Protein AF-A0A822ER79-F1 (afdb_monomer)

Nearest PDB structures (foldseek):
  4xwx-assembly1_A  TM=9.322E-01  e=1.563E-04  Homo sapiens
  2l1c-assembly1_A  TM=7.716E-01  e=2.458E-04  Homo sapiens
  3d8e-assembly1_A  TM=8.694E-01  e=4.654E-03  Homo sapiens
  3d8e-assembly3_C  TM=8.691E-01  e=9.709E-03  Homo sapiens
  4wj7-assembly4_D  TM=7.281E-01  e=6.277E-02  Homo sapiens

Structure (mmCIF, N/CA/C/O backbone):
data_AF-A0A822ER79-F1
#
_entry.id   AF-A0A822ER79-F1
#
loop_
_atom_site.group_PDB
_atom_site.id
_atom_site.type_symbol
_atom_site.label_atom_id
_atom_site.label_alt_id
_atom_site.label_comp_id
_atom_site.label_asym_id
_atom_site.label_entity_id
_atom_site.label_seq_id
_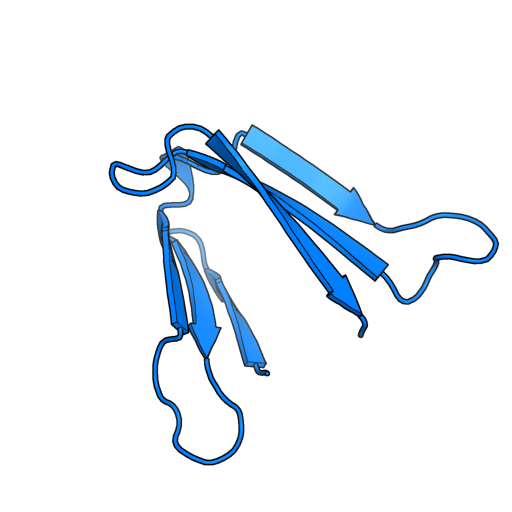atom_site.pdbx_PDB_ins_code
_atom_site.Cartn_x
_atom_site.Cartn_y
_atom_site.Cartn_z
_atom_site.occupancy
_atom_site.B_iso_or_equiv
_atom_site.auth_seq_id
_atom_site.auth_comp_id
_atom_site.auth_asym_id
_atom_site.auth_atom_id
_atom_site.pdbx_PDB_model_num
ATOM 1 N N . VAL A 1 1 ? 10.153 -5.562 2.460 1.00 91.50 1 VAL A N 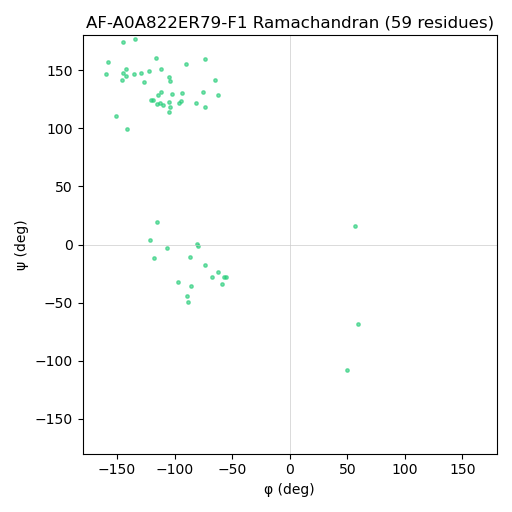1
ATOM 2 C CA . VAL A 1 1 ? 8.988 -4.979 3.174 1.00 91.50 1 VAL A CA 1
ATOM 3 C C . VAL A 1 1 ? 7.823 -5.942 3.045 1.00 91.50 1 VAL A C 1
ATOM 5 O O . VAL A 1 1 ? 7.821 -6.727 2.109 1.00 91.50 1 VAL A O 1
ATOM 8 N N . GLN A 1 2 ? 6.873 -5.930 3.973 1.00 94.75 2 GLN A N 1
ATOM 9 C CA . GLN A 1 2 ? 5.657 -6.734 3.909 1.00 94.75 2 GLN A CA 1
ATOM 10 C C . GLN A 1 2 ? 4.455 -5.803 3.788 1.00 94.75 2 GLN A C 1
ATOM 12 O O . GLN A 1 2 ? 4.235 -4.956 4.656 1.00 94.75 2 GLN A O 1
ATOM 17 N N . LEU A 1 3 ? 3.690 -5.969 2.714 1.00 95.06 3 LEU A N 1
ATOM 18 C CA . LEU A 1 3 ? 2.458 -5.235 2.466 1.00 95.06 3 LEU A CA 1
ATOM 19 C C . LEU A 1 3 ? 1.266 -6.079 2.931 1.00 95.06 3 LEU A C 1
ATOM 21 O O . LEU A 1 3 ? 1.090 -7.205 2.481 1.00 95.06 3 LEU A O 1
ATOM 25 N N . THR A 1 4 ? 0.465 -5.552 3.853 1.00 96.12 4 THR A N 1
ATOM 26 C CA . THR A 1 4 ? -0.789 -6.169 4.310 1.00 96.12 4 THR A CA 1
ATOM 27 C C . THR A 1 4 ? -1.953 -5.282 3.904 1.00 96.12 4 THR A C 1
ATOM 29 O O . THR A 1 4 ? -1.940 -4.088 4.197 1.00 96.12 4 THR A O 1
ATOM 32 N N . ILE A 1 5 ? -2.953 -5.864 3.247 1.00 96.44 5 ILE A N 1
ATOM 33 C CA . ILE A 1 5 ? -4.139 -5.157 2.762 1.00 96.44 5 ILE A CA 1
ATOM 34 C C . ILE A 1 5 ? -5.361 -5.799 3.416 1.00 96.44 5 ILE A C 1
ATOM 36 O O . ILE A 1 5 ? -5.550 -7.010 3.321 1.00 96.44 5 ILE A O 1
ATOM 40 N N . ASN A 1 6 ? -6.172 -4.998 4.098 1.00 96.38 6 ASN A N 1
ATOM 41 C CA . ASN A 1 6 ? -7.463 -5.402 4.649 1.00 96.38 6 ASN A CA 1
ATOM 42 C C . ASN A 1 6 ? -8.517 -4.328 4.338 1.00 96.38 6 ASN A C 1
ATOM 44 O O . ASN A 1 6 ? -8.206 -3.306 3.730 1.00 96.38 6 ASN A O 1
ATOM 48 N N . THR A 1 7 ? -9.772 -4.560 4.720 1.00 97.12 7 THR A N 1
ATOM 49 C CA . THR A 1 7 ? -10.880 -3.633 4.431 1.00 97.12 7 THR A CA 1
ATOM 50 C C . THR A 1 7 ? -10.712 -2.261 5.082 1.00 97.12 7 THR A C 1
ATOM 52 O O . THR A 1 7 ? -11.242 -1.282 4.566 1.00 97.12 7 THR A O 1
ATOM 55 N N . ASP A 1 8 ? -9.943 -2.171 6.167 1.00 97.25 8 ASP A N 1
ATOM 56 C CA . ASP A 1 8 ? -9.804 -0.945 6.954 1.00 97.25 8 ASP A CA 1
ATOM 57 C C . ASP A 1 8 ? -8.555 -0.145 6.562 1.00 97.25 8 ASP A C 1
ATOM 59 O O . ASP A 1 8 ? -8.527 1.087 6.640 1.00 97.25 8 ASP A O 1
ATOM 63 N N . SER A 1 9 ? -7.487 -0.835 6.155 1.00 96.94 9 SER A N 1
ATOM 64 C CA . SER A 1 9 ? -6.159 -0.250 5.994 1.00 96.94 9 SER A CA 1
ATOM 65 C C . SER A 1 9 ? -5.226 -1.020 5.057 1.00 96.94 9 SER A C 1
ATOM 67 O O . SER A 1 9 ? -5.316 -2.236 4.867 1.00 96.94 9 SER A O 1
ATOM 69 N N . LEU A 1 10 ? -4.251 -0.275 4.541 1.00 97.00 10 LEU A N 1
ATOM 70 C CA . LEU A 1 10 ? -3.052 -0.772 3.888 1.00 97.00 10 LEU A CA 1
ATOM 71 C C . LEU A 1 10 ? -1.853 -0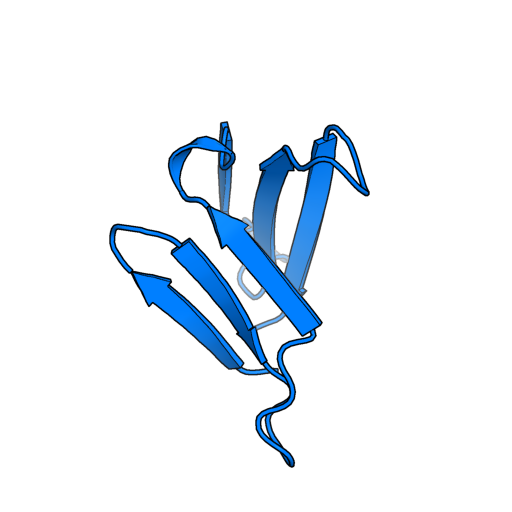.485 4.798 1.00 97.00 10 LEU A C 1
ATOM 73 O O . LEU A 1 10 ? -1.557 0.669 5.118 1.00 97.00 10 LEU A O 1
ATOM 77 N N . ILE A 1 11 ? -1.158 -1.543 5.215 1.00 96.56 11 ILE A N 1
ATOM 78 C CA . ILE A 1 11 ? -0.058 -1.476 6.181 1.00 96.56 11 ILE A CA 1
ATOM 79 C C . ILE A 1 11 ? 1.228 -1.969 5.522 1.00 96.56 11 ILE A C 1
ATOM 81 O O . ILE A 1 11 ? 1.297 -3.105 5.050 1.00 96.56 11 ILE A O 1
ATOM 85 N N . LEU A 1 12 ? 2.265 -1.133 5.544 1.00 95.00 12 LEU A N 1
ATOM 86 C CA . LEU A 1 12 ? 3.611 -1.494 5.115 1.00 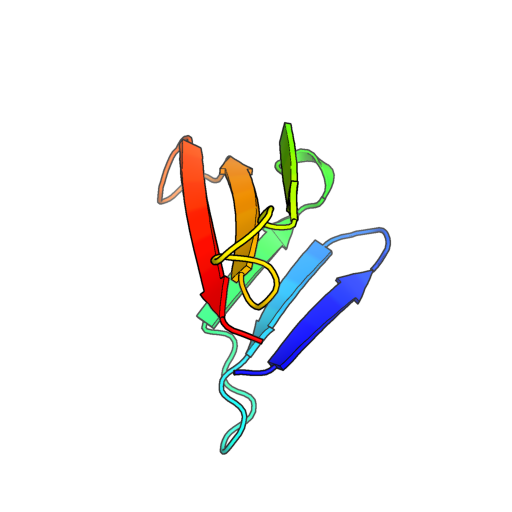95.00 12 LEU A CA 1
ATOM 87 C C . LEU A 1 12 ? 4.501 -1.714 6.335 1.00 95.00 12 LEU A C 1
ATOM 89 O O . LEU A 1 12 ? 4.739 -0.790 7.114 1.00 95.00 12 LEU A O 1
ATOM 93 N N . LYS A 1 13 ? 5.020 -2.931 6.485 1.00 95.94 13 LYS A N 1
ATOM 94 C CA . LYS A 1 13 ? 5.931 -3.315 7.568 1.00 95.94 13 LYS A CA 1
ATOM 95 C C . LYS A 1 13 ? 7.332 -3.605 7.043 1.00 95.94 13 LYS A C 1
ATOM 97 O O . LYS A 1 13 ? 7.510 -4.070 5.914 1.00 95.94 13 LYS A O 1
ATOM 102 N N . ARG A 1 14 ? 8.350 -3.380 7.866 1.00 95.31 14 ARG A N 1
ATOM 103 C CA . ARG A 1 14 ? 9.698 -3.893 7.611 1.00 95.31 14 ARG A CA 1
ATOM 104 C C . ARG A 1 14 ? 9.717 -5.395 7.916 1.00 95.31 14 ARG A C 1
ATOM 106 O O . ARG A 1 14 ? 9.240 -5.835 8.954 1.00 95.31 14 ARG A O 1
ATOM 113 N N . SER A 1 15 ? 10.254 -6.186 6.986 1.00 90.06 15 SER A N 1
ATOM 114 C CA . SER A 1 15 ? 10.1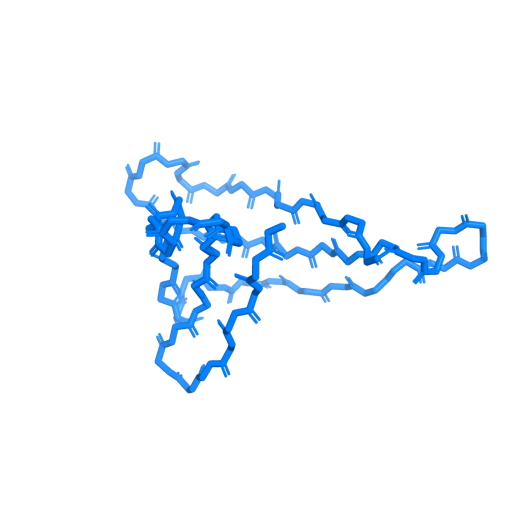51 -7.653 7.026 1.00 90.06 15 SER A CA 1
ATOM 115 C C . SER A 1 15 ? 10.918 -8.303 8.186 1.00 90.06 15 SER A C 1
ATOM 117 O O . SER A 1 15 ? 10.535 -9.376 8.624 1.00 90.06 15 SER A O 1
ATOM 119 N N . HIS A 1 16 ? 11.994 -7.676 8.674 1.00 90.88 16 HIS A N 1
ATOM 120 C CA . HIS A 1 16 ? 12.881 -8.277 9.679 1.00 90.88 16 HIS A CA 1
ATOM 121 C C . HIS A 1 16 ? 12.417 -8.060 11.130 1.00 90.88 16 HIS A C 1
ATOM 123 O O . HIS A 1 16 ? 12.602 -8.931 11.968 1.00 90.88 16 HIS A O 1
ATOM 129 N N . ASP A 1 17 ? 11.822 -6.908 11.445 1.00 91.25 17 ASP A N 1
ATOM 130 C CA . ASP A 1 17 ? 11.466 -6.513 12.819 1.00 91.25 17 ASP A CA 1
ATOM 131 C C . ASP A 1 17 ? 9.965 -6.230 13.000 1.00 91.25 17 ASP A C 1
ATOM 133 O O . ASP A 1 17 ? 9.531 -5.828 14.076 1.00 91.25 17 ASP A O 1
ATOM 137 N N . SER A 1 18 ? 9.153 -6.439 11.956 1.00 88.81 18 SER A N 1
ATOM 138 C CA . SER A 1 18 ? 7.717 -6.129 11.939 1.00 88.81 18 SER A CA 1
ATOM 139 C C . SER A 1 18 ? 7.370 -4.664 12.246 1.00 88.81 18 SER A C 1
ATOM 141 O O . SER A 1 18 ? 6.200 -4.357 12.495 1.00 88.81 18 SER A O 1
ATOM 143 N N . GLN A 1 19 ? 8.339 -3.740 12.187 1.00 95.56 19 GLN A N 1
ATOM 144 C CA . GLN A 1 19 ? 8.099 -2.313 12.392 1.00 95.56 19 GLN A CA 1
ATOM 145 C C . GLN A 1 19 ? 7.144 -1.784 11.317 1.00 95.56 19 GLN A C 1
ATOM 147 O O . GLN A 1 19 ? 7.383 -1.962 10.121 1.00 95.56 19 GLN A O 1
ATOM 152 N N . ILE A 1 20 ? 6.075 -1.100 11.734 1.00 94.88 20 ILE A N 1
ATOM 153 C CA . ILE A 1 20 ? 5.153 -0.421 10.817 1.00 94.88 20 ILE A CA 1
ATOM 154 C C . ILE A 1 20 ? 5.844 0.835 10.283 1.00 94.88 20 ILE A C 1
ATOM 156 O O . ILE A 1 20 ? 6.188 1.730 11.050 1.00 94.88 20 ILE A O 1
ATOM 160 N N . LEU A 1 21 ? 6.042 0.885 8.967 1.00 92.81 21 LEU A N 1
ATOM 161 C CA . LEU A 1 21 ? 6.600 2.037 8.258 1.00 92.81 21 LEU A CA 1
ATOM 162 C C . LEU A 1 21 ? 5.486 3.000 7.842 1.00 92.81 21 LEU A C 1
ATOM 164 O O . LEU A 1 21 ? 5.609 4.206 8.022 1.00 92.81 21 LEU A O 1
ATOM 168 N N . TYR A 1 22 ? 4.387 2.449 7.318 1.00 93.44 22 TYR A N 1
ATOM 169 C CA . TYR A 1 22 ? 3.208 3.206 6.906 1.00 93.44 22 TYR A CA 1
ATOM 170 C C . TYR A 1 22 ? 1.934 2.432 7.235 1.00 93.44 22 TYR A C 1
ATOM 172 O O . TYR A 1 22 ? 1.896 1.205 7.133 1.00 93.44 22 TYR A O 1
ATOM 180 N N . SER A 1 23 ? 0.886 3.163 7.605 1.00 95.12 23 SER A N 1
ATOM 181 C CA . SER A 1 23 ? -0.457 2.633 7.837 1.00 95.12 23 SER A CA 1
ATOM 182 C C . SER A 1 23 ? -1.470 3.637 7.305 1.00 95.12 23 SER A C 1
ATOM 184 O O . SER A 1 23 ? -1.778 4.630 7.966 1.00 95.12 23 SER A O 1
ATOM 186 N N . HIS A 1 24 ? -1.979 3.387 6.104 1.00 96.31 24 HIS A N 1
ATOM 187 C CA . HIS A 1 24 ? -2.952 4.252 5.448 1.00 96.31 24 HIS A CA 1
ATOM 188 C C . HIS A 1 24 ? -4.345 3.640 5.576 1.00 96.31 24 HIS A C 1
ATOM 190 O O . HIS A 1 24 ? -4.539 2.465 5.263 1.00 96.31 24 HIS A O 1
ATOM 196 N N . LYS A 1 25 ? -5.325 4.427 6.031 1.00 96.38 25 LYS A N 1
ATOM 197 C CA . LYS A 1 25 ? -6.731 4.001 6.031 1.00 96.38 25 LYS A CA 1
ATOM 198 C C . LYS A 1 25 ? -7.214 3.818 4.597 1.00 96.38 25 LYS A C 1
ATOM 200 O O . LYS A 1 25 ? -6.890 4.647 3.746 1.00 96.38 25 LYS A O 1
ATOM 205 N N . MET A 1 26 ? -8.029 2.796 4.349 1.00 96.44 26 MET A N 1
ATOM 206 C CA . MET A 1 26 ? -8.564 2.531 3.010 1.00 96.44 26 MET A CA 1
ATOM 207 C C . MET A 1 26 ? -9.376 3.707 2.450 1.00 96.44 26 MET A C 1
ATOM 209 O O . MET A 1 26 ? -9.251 4.009 1.270 1.00 96.44 26 MET A O 1
ATOM 213 N N . GLU A 1 27 ? -10.095 4.456 3.293 1.00 95.62 27 GLU A N 1
ATOM 214 C CA . GLU A 1 27 ? -10.803 5.696 2.909 1.00 95.62 27 GLU A CA 1
ATOM 215 C C . GLU A 1 27 ? -9.884 6.764 2.283 1.00 95.62 27 GLU A C 1
ATOM 217 O O . GLU A 1 27 ? -10.322 7.592 1.484 1.00 95.62 27 GLU A O 1
ATOM 222 N N . GLY A 1 28 ? -8.601 6.762 2.656 1.00 95.00 28 GLY A N 1
ATOM 223 C CA . GLY A 1 28 ? -7.589 7.675 2.129 1.00 95.00 28 GLY A CA 1
ATOM 224 C C . GLY A 1 28 ? -6.935 7.183 0.838 1.00 95.00 28 GLY A C 1
ATOM 225 O O . GLY A 1 28 ? -6.218 7.952 0.193 1.00 95.00 28 GLY A O 1
ATOM 226 N N . ILE A 1 29 ? -7.160 5.930 0.438 1.00 97.12 29 ILE A N 1
ATOM 227 C CA . ILE A 1 29 ? -6.630 5.376 -0.806 1.00 97.12 29 ILE A CA 1
ATOM 228 C C . ILE A 1 29 ? -7.535 5.814 -1.954 1.00 97.12 29 ILE A C 1
ATOM 230 O O . ILE A 1 29 ? -8.733 5.563 -1.964 1.00 97.12 29 ILE A O 1
ATOM 234 N N . SER A 1 30 ? -6.954 6.503 -2.933 1.00 97.12 30 SER A N 1
ATOM 235 C CA . SER A 1 30 ? -7.715 7.119 -4.034 1.00 97.12 30 SER A CA 1
ATOM 236 C C . SER A 1 30 ? -7.368 6.581 -5.416 1.00 97.12 30 SER A C 1
ATOM 238 O O . SER A 1 30 ? -8.072 6.877 -6.377 1.00 97.12 30 SER A O 1
ATOM 240 N N . PHE A 1 31 ? -6.284 5.816 -5.525 1.00 97.50 31 PHE A N 1
ATOM 241 C CA . PHE A 1 31 ? -5.857 5.177 -6.762 1.00 97.50 31 PHE A CA 1
ATOM 242 C C . PHE A 1 31 ? -4.928 4.007 -6.439 1.00 97.50 31 PHE A C 1
ATOM 244 O O . PHE A 1 31 ? -4.160 4.091 -5.478 1.00 97.50 31 PHE A O 1
ATOM 251 N N . ALA A 1 32 ? -4.973 2.954 -7.250 1.00 96.44 32 ALA A N 1
ATOM 252 C CA . ALA A 1 32 ? -4.022 1.851 -7.220 1.00 96.44 32 ALA A CA 1
ATOM 253 C C . ALA A 1 32 ? -3.809 1.326 -8.643 1.00 96.44 32 ALA A C 1
ATOM 255 O O . ALA A 1 32 ? -4.759 1.252 -9.423 1.00 96.44 32 ALA A O 1
ATOM 256 N N . SER A 1 33 ? -2.574 0.966 -8.975 1.00 96.12 33 SER A N 1
ATOM 257 C CA . SER A 1 33 ? -2.208 0.403 -10.273 1.00 96.12 33 SER A CA 1
ATOM 258 C C . SER A 1 33 ? -1.102 -0.634 -10.128 1.00 96.12 33 SER A C 1
ATOM 260 O O . SER A 1 33 ? -0.214 -0.498 -9.285 1.00 96.12 33 SER A O 1
ATOM 262 N N . ALA A 1 34 ? -1.135 -1.644 -10.990 1.00 94.69 34 ALA A N 1
ATOM 263 C CA . ALA A 1 34 ? 0.022 -2.482 -11.276 1.00 94.69 34 ALA A CA 1
ATOM 264 C C . ALA A 1 34 ? 0.802 -1.876 -12.450 1.00 94.69 34 ALA A C 1
ATOM 266 O O . ALA A 1 34 ? 0.232 -1.131 -13.251 1.00 94.69 34 ALA A O 1
ATOM 267 N N . GLY A 1 35 ? 2.096 -2.160 -12.540 1.00 91.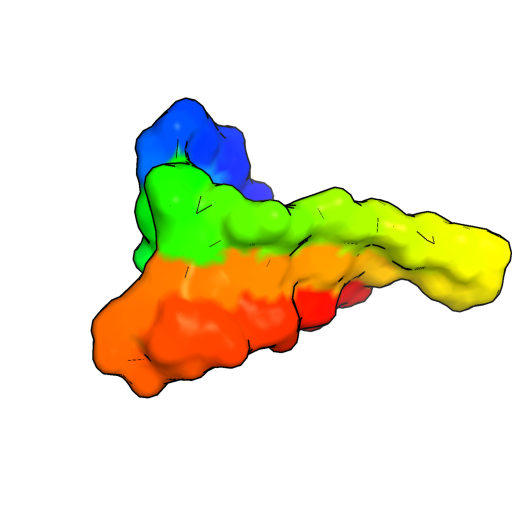50 35 GLY A N 1
ATOM 268 C CA . GLY A 1 35 ? 2.900 -1.753 -13.681 1.00 91.50 35 GLY A CA 1
ATOM 269 C C . GLY A 1 35 ? 2.596 -2.584 -14.929 1.00 91.50 35 GLY A C 1
ATOM 270 O O . GLY A 1 35 ? 2.060 -3.692 -14.868 1.00 91.50 35 GLY A O 1
ATOM 271 N N . GLU A 1 36 ? 2.947 -2.031 -16.085 1.00 91.19 36 GLU A N 1
ATOM 272 C CA . GLU A 1 36 ? 2.748 -2.645 -17.399 1.00 91.19 36 GLU A CA 1
ATOM 273 C C . GLU A 1 36 ? 4.092 -2.924 -18.085 1.00 91.19 36 GLU A C 1
ATOM 275 O O . GLU A 1 36 ? 5.107 -2.309 -17.751 1.00 91.19 36 GLU A O 1
ATOM 280 N N . HIS A 1 37 ? 4.095 -3.829 -19.073 1.00 92.25 37 HIS A N 1
ATOM 281 C CA . HIS A 1 37 ? 5.265 -4.168 -19.900 1.00 92.25 37 HIS A CA 1
ATOM 282 C C . HIS A 1 37 ? 6.525 -4.475 -19.070 1.00 92.25 37 HIS A C 1
ATOM 284 O O . HIS A 1 37 ? 6.568 -5.513 -18.410 1.00 92.25 37 HIS A O 1
ATOM 290 N N . ASP A 1 38 ? 7.509 -3.575 -19.085 1.00 90.12 38 ASP A N 1
ATOM 291 C CA . ASP A 1 38 ? 8.799 -3.709 -18.400 1.00 90.12 38 ASP A CA 1
ATOM 292 C C . ASP A 1 38 ? 8.725 -3.374 -16.898 1.00 90.12 38 ASP A C 1
ATOM 294 O O . ASP A 1 38 ? 9.718 -3.472 -16.185 1.00 90.12 38 ASP A O 1
ATOM 298 N N . THR A 1 39 ? 7.550 -2.982 -16.392 1.00 90.62 39 THR A N 1
ATOM 299 C CA . THR A 1 39 ? 7.327 -2.595 -14.985 1.00 90.62 39 THR A CA 1
ATOM 300 C C . THR A 1 39 ? 6.374 -3.527 -14.237 1.00 90.62 39 THR A C 1
ATOM 302 O O . THR A 1 39 ? 5.843 -3.148 -13.200 1.00 90.62 39 THR A O 1
ATOM 305 N N . LYS A 1 40 ? 6.152 -4.755 -14.722 1.00 91.94 40 LYS A N 1
ATOM 306 C CA . LYS A 1 40 ? 5.201 -5.717 -14.119 1.00 91.94 40 LYS A CA 1
ATOM 307 C C . LYS A 1 40 ? 5.454 -6.023 -12.643 1.00 91.94 40 LYS A C 1
ATOM 309 O O . LYS A 1 40 ? 4.506 -6.319 -11.924 1.00 91.94 40 LYS A O 1
ATOM 314 N N . ASP A 1 41 ? 6.703 -5.909 -12.203 1.00 94.12 41 ASP A N 1
ATOM 315 C CA . ASP A 1 41 ? 7.086 -6.140 -10.811 1.00 94.12 41 ASP A CA 1
ATOM 316 C C . ASP A 1 41 ? 6.798 -4.928 -9.917 1.00 94.12 41 ASP A C 1
ATOM 318 O O . ASP A 1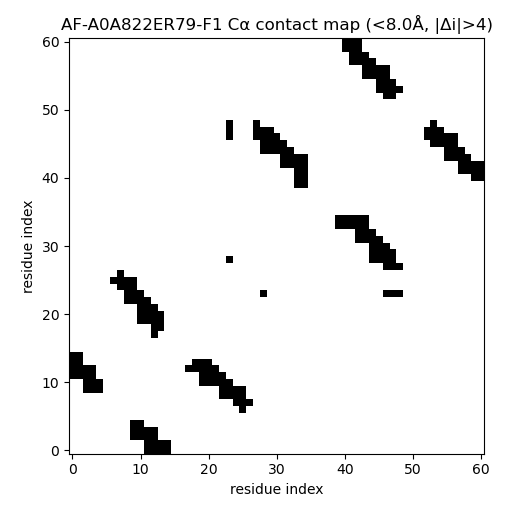 41 ? 7.077 -4.961 -8.727 1.00 94.12 41 ASP A O 1
ATOM 322 N N . TYR A 1 42 ? 6.244 -3.838 -10.450 1.00 95.12 42 TYR A N 1
ATOM 323 C CA . TYR A 1 42 ? 5.913 -2.654 -9.670 1.00 95.12 42 TYR A CA 1
ATOM 324 C C . TYR A 1 42 ? 4.418 -2.554 -9.398 1.00 95.12 42 TYR A C 1
ATOM 326 O O . TYR A 1 42 ? 3.575 -2.769 -10.267 1.00 95.12 42 TYR A O 1
ATOM 334 N N . ILE A 1 43 ? 4.090 -2.124 -8.187 1.00 95.69 43 ILE A N 1
ATOM 335 C CA . ILE A 1 43 ? 2.755 -1.667 -7.816 1.00 95.69 43 ILE A CA 1
ATOM 336 C C . ILE A 1 43 ? 2.839 -0.239 -7.297 1.00 95.69 43 ILE A C 1
ATOM 338 O O . ILE A 1 43 ? 3.834 0.164 -6.689 1.00 95.69 43 ILE A O 1
ATOM 342 N N . ALA A 1 44 ? 1.777 0.528 -7.507 1.00 96.25 44 ALA A N 1
ATOM 343 C CA . ALA A 1 44 ? 1.658 1.874 -6.981 1.00 96.25 44 ALA A CA 1
ATOM 344 C C . ALA A 1 44 ? 0.277 2.117 -6.377 1.00 96.25 44 ALA A C 1
ATOM 346 O O . ALA A 1 44 ? -0.731 1.609 -6.867 1.00 96.25 44 ALA A O 1
ATOM 347 N N . TYR A 1 45 ? 0.217 2.930 -5.326 1.00 96.75 45 TYR A N 1
ATOM 348 C CA . TYR A 1 45 ? -1.043 3.439 -4.793 1.00 96.75 45 TYR A CA 1
ATOM 349 C C . TYR A 1 45 ? -0.912 4.890 -4.336 1.00 96.75 45 TYR A C 1
ATOM 351 O O . TYR A 1 45 ? 0.155 5.340 -3.917 1.00 96.75 45 TYR A O 1
ATOM 359 N N . VAL A 1 46 ? -2.018 5.629 -4.397 1.00 97.56 46 VAL A N 1
ATOM 360 C CA . VAL A 1 46 ? -2.097 7.016 -3.930 1.00 97.56 46 VAL A CA 1
ATOM 361 C C . VAL A 1 46 ? -2.852 7.063 -2.613 1.00 97.56 46 VAL A C 1
ATOM 363 O O . VAL A 1 46 ? -4.062 6.822 -2.589 1.00 97.56 46 VAL A O 1
ATOM 366 N N . ALA A 1 47 ? -2.150 7.432 -1.543 1.00 97.12 47 ALA A N 1
ATOM 367 C CA . ALA A 1 47 ? -2.723 7.632 -0.218 1.00 97.12 47 ALA A CA 1
ATOM 368 C C . ALA A 1 47 ? -2.842 9.115 0.120 1.00 97.12 47 ALA A C 1
ATOM 370 O O . ALA A 1 47 ? -1.989 9.932 -0.240 1.00 97.12 47 ALA A O 1
ATOM 371 N N . LYS A 1 48 ? -3.916 9.447 0.833 1.00 95.00 48 LYS A N 1
ATOM 372 C CA . LYS A 1 48 ? -4.142 10.744 1.455 1.00 95.00 48 LYS A CA 1
ATOM 373 C C . LYS A 1 48 ? -4.102 10.578 2.966 1.00 95.00 48 LYS A C 1
ATOM 375 O O . LYS A 1 48 ? -4.882 9.809 3.522 1.00 95.00 48 LYS A O 1
ATOM 380 N N . ASP A 1 49 ? -3.203 11.298 3.619 1.00 87.25 49 ASP A N 1
ATOM 381 C CA . ASP A 1 49 ? -3.062 11.294 5.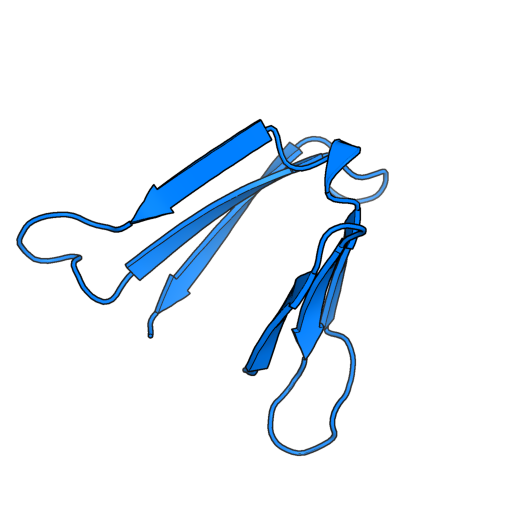071 1.00 87.25 49 ASP A CA 1
ATOM 382 C C . ASP A 1 49 ? -2.660 12.691 5.579 1.00 87.25 49 ASP A C 1
ATOM 384 O O . ASP A 1 49 ? -2.398 13.612 4.801 1.00 87.25 49 ASP A O 1
ATOM 388 N N . ASN A 1 50 ? -2.608 12.860 6.900 1.00 82.31 50 ASN A N 1
ATOM 389 C CA . ASN A 1 50 ? -2.274 14.147 7.512 1.00 82.31 50 ASN A CA 1
ATOM 390 C C . ASN A 1 50 ? -0.785 14.517 7.395 1.00 82.31 50 ASN A C 1
ATOM 392 O O . ASN A 1 50 ? -0.445 15.683 7.582 1.00 82.31 50 ASN A O 1
ATOM 396 N N . MET A 1 51 ? 0.101 13.557 7.112 1.00 80.88 51 MET A N 1
ATOM 397 C CA . MET A 1 51 ? 1.551 13.783 7.062 1.00 80.88 51 MET A CA 1
ATOM 398 C C . MET A 1 51 ? 2.002 14.220 5.666 1.00 80.88 51 MET A C 1
ATOM 400 O O . MET A 1 51 ? 2.698 15.215 5.497 1.00 80.88 51 MET A O 1
ATOM 404 N N . ASN A 1 52 ? 1.568 13.474 4.660 1.0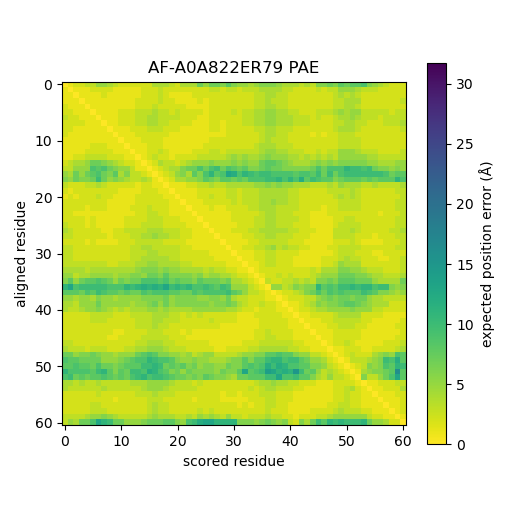0 79.62 52 ASN A N 1
ATOM 405 C CA . ASN A 1 52 ? 1.994 13.538 3.276 1.00 79.62 52 ASN A CA 1
ATOM 406 C C . ASN A 1 52 ? 0.936 14.174 2.365 1.00 79.62 52 ASN A C 1
ATOM 408 O O . ASN A 1 52 ? 1.203 14.372 1.182 1.00 79.62 52 ASN A O 1
ATOM 412 N N . ARG A 1 53 ? -0.247 14.528 2.900 1.00 86.06 53 ARG A N 1
ATOM 413 C CA . ARG A 1 53 ? -1.425 15.086 2.202 1.00 86.06 53 ARG A CA 1
ATOM 414 C C . ARG A 1 53 ? -1.963 14.176 1.106 1.00 86.06 53 ARG A C 1
ATOM 416 O O . ARG A 1 53 ? -3.068 13.664 1.228 1.00 86.06 53 ARG A O 1
ATOM 423 N N . ARG A 1 54 ? -1.206 14.007 0.025 1.00 95.19 54 ARG A N 1
ATOM 424 C CA . ARG A 1 54 ? -1.469 13.105 -1.092 1.00 95.19 54 ARG A CA 1
ATOM 425 C C . ARG A 1 54 ? -0.134 12.678 -1.699 1.00 95.19 54 ARG A C 1
ATOM 427 O O . ARG A 1 54 ? 0.498 13.480 -2.382 1.00 95.19 54 ARG A O 1
ATOM 434 N N . SER A 1 55 ? 0.228 11.413 -1.522 1.00 96.19 55 SER A N 1
ATOM 435 C CA . SER A 1 55 ? 1.477 10.850 -2.040 1.00 96.19 55 SER A CA 1
ATOM 436 C C . SER A 1 55 ? 1.244 9.565 -2.816 1.00 96.19 55 SER A C 1
ATOM 438 O O . SER A 1 55 ? 0.329 8.798 -2.517 1.00 96.19 55 SER A O 1
ATOM 440 N N . CYS A 1 56 ? 2.082 9.350 -3.830 1.00 95.81 56 CYS A N 1
ATOM 441 C CA . CYS A 1 56 ? 2.155 8.099 -4.571 1.00 95.81 56 CYS A CA 1
ATOM 442 C C . CYS A 1 56 ? 3.250 7.223 -3.958 1.00 95.81 56 CYS A C 1
ATOM 444 O O . CYS A 1 56 ? 4.401 7.647 -3.858 1.00 95.81 56 CYS A O 1
ATOM 446 N N . HIS A 1 57 ? 2.886 6.014 -3.548 1.00 95.12 57 HIS A N 1
ATOM 447 C CA . HIS A 1 57 ? 3.799 5.017 -3.010 1.00 95.12 57 HIS A CA 1
ATOM 448 C C . HIS A 1 57 ? 4.023 3.953 -4.074 1.00 95.12 57 HIS A C 1
ATOM 450 O O . HIS A 1 57 ? 3.056 3.339 -4.515 1.00 95.12 57 HIS A O 1
ATOM 456 N N . VAL A 1 58 ? 5.278 3.735 -4.464 1.00 95.56 58 VAL A N 1
ATOM 457 C CA . VAL A 1 58 ? 5.677 2.735 -5.461 1.00 95.56 58 VAL A CA 1
ATOM 458 C C . VAL A 1 58 ? 6.473 1.638 -4.760 1.00 95.56 58 VAL A C 1
ATOM 460 O O . VAL A 1 58 ? 7.383 1.936 -3.986 1.00 95.56 58 VAL A O 1
ATOM 463 N N . LEU A 1 59 ? 6.124 0.379 -5.006 1.00 94.75 59 LEU A N 1
ATOM 464 C CA . LEU A 1 59 ? 6.796 -0.791 -4.448 1.00 94.75 59 LEU A CA 1
ATOM 465 C C . LEU A 1 59 ? 7.205 -1.727 -5.581 1.00 94.75 59 LEU A C 1
ATOM 467 O O . LEU A 1 59 ? 6.418 -1.923 -6.501 1.00 94.75 59 LEU A O 1
ATOM 471 N N . SER A 1 60 ? 8.399 -2.313 -5.483 1.00 93.19 60 SER A N 1
ATOM 472 C CA . SER A 1 60 ? 8.795 -3.463 -6.300 1.00 93.19 60 SER A CA 1
ATOM 473 C C . SER A 1 60 ? 8.490 -4.759 -5.543 1.00 93.19 60 SER A C 1
ATOM 475 O O . SER A 1 60 ? 8.838 -4.868 -4.359 1.00 93.19 60 SER A O 1
ATOM 477 N N . CYS A 1 61 ? 7.828 -5.695 -6.213 1.00 84.56 61 CYS A N 1
ATOM 478 C CA . CYS A 1 61 ? 7.514 -7.042 -5.754 1.00 84.56 61 CYS A CA 1
ATOM 479 C C . CYS A 1 61 ? 8.719 -7.977 -5.879 1.00 84.56 61 CYS A C 1
ATOM 481 O O . CYS A 1 61 ? 9.506 -7.819 -6.836 1.00 84.56 61 CYS A O 1
#

Mean predicted aligned error: 3.36 Å

Solvent-accessible surface area (backbone atoms only — not comparable to full-atom values): 3595 Å² total; per-residue (Å²): 110,42,80,45,81,56,92,64,32,40,36,36,21,40,70,89,77,66,47,75,77,45,75,44,48,40,90,31,49,79,48,73,47,73,40,61,87,96,34,57,53,30,38,36,38,31,41,42,48,94,87,65,55,65,42,78,50,75,45,77,112

Radius of gyration: 11.87 Å; Cα contacts (8 Å, |Δi|>4): 112; chains: 1; bounding box: 24×23×33 Å

Foldseek 3Di:
DDWDDDQFWIWDADPPPRHTPDIAGPVQWDDKDADDDVRNQKIWTWGADPPPRIDIDIDGD

pLDDT: mean 93.68, std 4.08, range [79.62, 97.56]

Sequence (61 aa):
VQLTINTDSLILKRSHDSQILYSHKMEGISFASAGEHDTKDYIAYVAKDNMNRRSCHVLSC

Organism: NCBI:txid392032

Secondary structure (DSSP, 8-state):
-EEEE-SSEEEEE-TTT--EEEEEEGGGEEEEEE--GGGTTEEEEEE--TTTSSEEEEEE-

InterPro domains:
  IPR006019 Phosphotyrosine interaction domain, Shc-like [PR00629] (20-48)
  IPR006019 Phosphotyrosine interaction domain, Shc-like [PR00629] (55-61)
  IPR006020 PTB/PI domain [PF00640] (1-61)
  IPR006020 PTB/PI domain [PS01179] (1-61)
  IPR011993 PH-like domain superfamily [G3DSA:2.30.29.30] (1-61)
  IPR051235 Centrosomal Protein 152/SHC-Transforming Protein [PTHR10337] (2-61)